Protein AF-A0A7C0XKU2-F1 (afdb_monomer_lite)

Sequence (41 aa):
MYIPEMTWEEVKEALREVEVAIVPVGSTEQHGLHLPLQSDT

pLDDT: mean 97.0, std 1.8, range [87.12, 98.44]

Radius of gyration: 15.75 Å; chains: 1; bounding box: 32×16×38 Å

Foldseek 3Di:
DPVVVDDPVVVVVVVVVDVDDDDQDFFQDDPDPPDHSRPGD

Structure (mmCIF, N/CA/C/O backbone):
data_AF-A0A7C0XKU2-F1
#
_entry.id   AF-A0A7C0XKU2-F1
#
loop_
_atom_site.group_PDB
_atom_site.id
_atom_site.type_symbol
_atom_site.label_atom_id
_atom_site.label_alt_id
_atom_site.label_comp_id
_atom_site.label_asym_id
_atom_site.label_entity_id
_atom_site.label_seq_id
_atom_site.pdbx_PDB_ins_code
_atom_site.Cartn_x
_atom_site.Cartn_y
_atom_site.Cartn_z
_atom_site.occupancy
_atom_site.B_iso_or_equiv
_atom_site.auth_seq_id
_atom_site.auth_comp_id
_atom_site.auth_asym_id
_atom_site.auth_atom_id
_atom_site.pdbx_PDB_model_num
ATOM 1 N N . MET A 1 1 ? -13.261 5.166 -0.100 1.00 87.12 1 MET A N 1
ATOM 2 C CA . MET A 1 1 ? -12.327 5.329 1.031 1.00 87.12 1 MET A CA 1
ATOM 3 C C . MET A 1 1 ? -10.938 4.993 0.542 1.00 87.12 1 MET A C 1
ATOM 5 O O . MET A 1 1 ? -10.771 3.918 -0.021 1.00 87.12 1 MET A O 1
ATOM 9 N N . TYR A 1 2 ? -9.982 5.901 0.718 1.00 95.00 2 TYR A N 1
ATOM 10 C CA . TYR A 1 2 ? -8.568 5.613 0.511 1.00 95.00 2 TYR A CA 1
ATOM 11 C C . TYR A 1 2 ? -7.888 5.685 1.878 1.00 95.00 2 TYR A C 1
ATOM 13 O O . TYR A 1 2 ? -7.723 6.763 2.438 1.00 95.00 2 TYR A O 1
ATOM 21 N N . ILE A 1 3 ? -7.588 4.515 2.447 1.00 96.06 3 ILE A N 1
ATOM 22 C CA . ILE A 1 3 ? -7.152 4.367 3.846 1.00 96.06 3 ILE A CA 1
ATOM 23 C C . ILE A 1 3 ? -5.947 5.265 4.199 1.00 96.06 3 ILE A C 1
ATOM 25 O O . ILE A 1 3 ? -5.968 5.839 5.284 1.00 96.06 3 ILE A O 1
ATOM 29 N N . PRO A 1 4 ? -4.931 5.455 3.327 1.00 96.56 4 PRO A N 1
ATOM 30 C CA . PRO A 1 4 ? -3.788 6.319 3.640 1.00 96.56 4 PRO A CA 1
ATOM 31 C C . PRO A 1 4 ? -4.114 7.802 3.874 1.00 96.56 4 PRO A C 1
ATOM 33 O O . PRO A 1 4 ? -3.289 8.510 4.440 1.00 96.56 4 PRO A O 1
ATOM 36 N N . GLU A 1 5 ? -5.284 8.278 3.445 1.00 98.12 5 GLU A N 1
ATOM 37 C CA . GLU A 1 5 ? -5.737 9.663 3.648 1.00 98.12 5 GLU A CA 1
ATOM 38 C C . GLU A 1 5 ? -6.668 9.825 4.860 1.00 98.12 5 GLU A C 1
ATOM 40 O O . GLU A 1 5 ? -7.116 10.934 5.141 1.00 98.12 5 GLU A O 1
ATOM 45 N N . MET A 1 6 ? -6.966 8.740 5.578 1.00 97.75 6 MET A N 1
ATOM 46 C CA . MET A 1 6 ? -7.883 8.736 6.719 1.00 97.75 6 MET A CA 1
ATOM 47 C C . MET A 1 6 ? -7.125 8.769 8.047 1.00 97.75 6 MET A C 1
ATOM 49 O O . MET A 1 6 ? -6.028 8.215 8.171 1.00 97.75 6 MET A O 1
ATOM 53 N N . THR A 1 7 ? -7.737 9.345 9.081 1.00 98.38 7 THR A N 1
ATOM 54 C CA . THR A 1 7 ? -7.271 9.119 10.454 1.00 98.38 7 THR A CA 1
ATOM 55 C C . THR A 1 7 ? -7.669 7.723 10.931 1.00 98.38 7 THR A C 1
ATOM 57 O O . THR A 1 7 ? -8.559 7.062 10.386 1.00 98.38 7 THR A O 1
ATOM 60 N N . TRP A 1 8 ? -7.023 7.245 11.992 1.00 97.75 8 TRP A N 1
ATOM 61 C CA . TRP A 1 8 ? -7.350 5.936 12.554 1.00 97.75 8 TRP A CA 1
ATOM 62 C C . TRP A 1 8 ? -8.775 5.894 13.144 1.00 97.75 8 TRP A C 1
ATOM 64 O O . TRP A 1 8 ? -9.407 4.837 13.122 1.00 97.75 8 TRP A O 1
ATOM 74 N N . GLU A 1 9 ? -9.303 7.018 13.645 1.00 98.44 9 GLU A N 1
ATOM 75 C CA . GLU A 1 9 ? -10.684 7.124 14.130 1.00 98.44 9 GLU A CA 1
ATOM 76 C C . GLU A 1 9 ? -11.698 6.939 12.996 1.00 98.44 9 GLU A C 1
ATOM 78 O O . GLU A 1 9 ? -12.682 6.219 13.163 1.00 98.44 9 GLU A O 1
ATOM 83 N N . GLU A 1 10 ? -11.441 7.543 11.83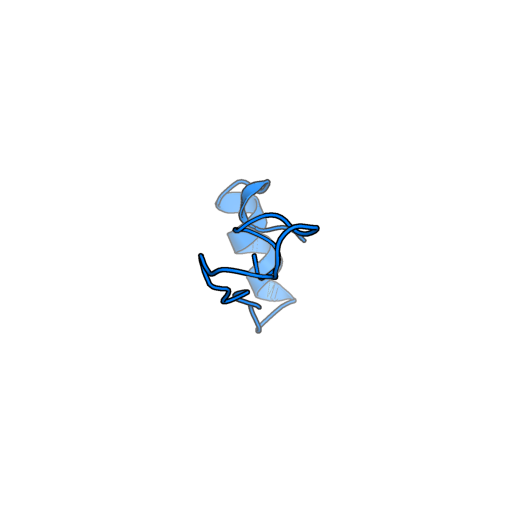6 1.00 97.94 10 GLU A N 1
ATOM 84 C CA . GLU A 1 10 ? -12.288 7.405 10.648 1.00 97.94 10 GLU A CA 1
ATOM 85 C C . GLU A 1 10 ? -12.284 5.961 10.131 1.00 97.94 10 GLU A C 1
ATOM 87 O O . GLU A 1 10 ? -13.338 5.416 9.801 1.00 97.94 10 GLU A O 1
ATOM 92 N N . VAL A 1 11 ? -11.117 5.301 10.124 1.00 97.31 11 VAL A N 1
ATOM 93 C CA . VAL A 1 11 ? -11.012 3.874 9.776 1.00 97.31 11 VAL A CA 1
ATOM 94 C C . VAL A 1 11 ? -11.793 3.014 10.772 1.00 97.31 11 VAL A C 1
ATOM 96 O O . VAL A 1 11 ? -12.512 2.103 10.367 1.00 97.31 11 VAL A O 1
ATOM 99 N N . LYS A 1 12 ? -11.705 3.311 12.073 1.00 97.38 12 LYS A N 1
ATOM 100 C CA . LYS A 1 12 ? -12.455 2.587 13.108 1.00 97.38 12 LYS A CA 1
ATOM 101 C C . LYS A 1 12 ? -13.968 2.689 12.908 1.00 97.38 12 LYS A C 1
ATOM 103 O O . LYS A 1 12 ? -14.661 1.701 13.138 1.00 97.38 12 LYS A O 1
ATOM 108 N N . GLU A 1 13 ? -14.474 3.849 12.497 1.00 98.00 13 GLU A N 1
ATOM 109 C CA . GLU A 1 13 ? -15.899 4.013 12.196 1.00 98.00 13 GLU A CA 1
ATOM 110 C C . GLU A 1 13 ? -16.294 3.244 10.930 1.00 98.00 13 GLU A C 1
ATOM 112 O O . GLU A 1 13 ? -17.294 2.530 10.930 1.00 98.00 13 GLU A O 1
ATOM 117 N N . ALA A 1 14 ? -15.469 3.304 9.881 1.00 96.44 14 ALA A N 1
ATOM 118 C CA . ALA A 1 14 ? -15.717 2.605 8.621 1.00 96.44 14 ALA A CA 1
ATOM 119 C C . ALA A 1 14 ? -15.837 1.078 8.773 1.00 96.44 14 ALA A C 1
ATOM 121 O O . ALA A 1 14 ? -16.630 0.453 8.067 1.00 96.44 14 ALA A O 1
ATOM 122 N N . LEU A 1 15 ? -15.106 0.480 9.720 1.00 96.62 15 LEU A N 1
ATOM 123 C CA . LEU A 1 15 ? -15.158 -0.960 10.017 1.00 96.62 15 LEU A CA 1
ATOM 124 C C . LEU A 1 15 ? -16.526 -1.452 10.526 1.00 96.62 15 LEU A C 1
ATOM 126 O O . LEU A 1 15 ? -16.729 -2.657 10.643 1.00 96.62 15 LEU A O 1
ATOM 130 N N . ARG A 1 16 ? -17.466 -0.554 10.848 1.00 97.44 16 ARG A N 1
ATOM 131 C CA . ARG A 1 16 ? -18.846 -0.921 11.212 1.00 97.44 16 ARG A CA 1
ATOM 132 C C . ARG A 1 16 ? -19.698 -1.309 10.007 1.00 97.44 16 ARG A C 1
ATOM 134 O O . ARG A 1 16 ? -20.609 -2.114 10.156 1.00 97.44 16 ARG A O 1
ATOM 141 N N . GLU A 1 17 ? -19.394 -0.738 8.845 1.00 97.38 17 GLU A N 1
ATOM 142 C CA . GLU A 1 17 ? -20.165 -0.897 7.604 1.00 97.38 17 GLU A CA 1
ATOM 143 C C . GLU A 1 17 ? -19.383 -1.676 6.531 1.00 97.38 17 GLU A C 1
ATOM 145 O O . GLU A 1 17 ? -19.963 -2.158 5.559 1.00 97.38 17 GLU A O 1
ATOM 150 N N . VAL A 1 18 ? -18.057 -1.789 6.678 1.00 96.06 18 VAL A N 1
ATOM 151 C CA . VAL A 1 18 ? -17.161 -2.410 5.695 1.00 96.06 18 VAL A CA 1
ATOM 152 C C . VAL A 1 18 ? -16.286 -3.474 6.349 1.00 96.06 18 VAL A C 1
ATOM 154 O O . VAL A 1 18 ? -15.550 -3.198 7.291 1.00 96.06 18 VAL A O 1
ATOM 157 N N . GLU A 1 19 ? -16.308 -4.680 5.781 1.00 96.12 19 GLU A N 1
ATOM 158 C CA . GLU A 1 19 ? -15.568 -5.844 6.295 1.00 96.12 19 GLU A CA 1
ATOM 159 C C . GLU A 1 19 ? -14.341 -6.222 5.444 1.00 96.12 19 GLU A C 1
ATOM 161 O O . GLU A 1 19 ? -13.557 -7.088 5.827 1.00 96.12 19 GLU A O 1
ATOM 166 N N . VAL A 1 20 ? -14.160 -5.591 4.277 1.00 96.44 20 VAL A N 1
ATOM 167 C CA . VAL A 1 20 ? -13.121 -5.954 3.298 1.00 96.44 20 VAL A CA 1
ATOM 168 C C . VAL A 1 20 ? -12.211 -4.766 3.001 1.00 96.44 20 VAL A C 1
ATOM 170 O O . VAL A 1 20 ? -12.681 -3.677 2.676 1.00 96.44 20 VAL A O 1
ATOM 173 N N . ALA A 1 21 ? -10.899 -5.006 3.038 1.00 95.88 21 ALA A N 1
ATOM 174 C CA . ALA A 1 21 ? -9.880 -4.081 2.552 1.00 95.88 21 ALA A CA 1
ATOM 175 C C . ALA A 1 21 ? -9.243 -4.611 1.259 1.00 95.88 21 ALA A C 1
ATOM 177 O O . ALA A 1 21 ? -9.019 -5.813 1.113 1.00 95.88 21 ALA A O 1
ATOM 178 N N . ILE A 1 22 ? -8.925 -3.705 0.334 1.00 97.12 22 ILE A N 1
ATOM 179 C CA . ILE A 1 22 ? -8.187 -4.015 -0.894 1.00 97.12 22 ILE A CA 1
ATOM 180 C C . ILE A 1 22 ? -6.752 -3.535 -0.709 1.00 97.12 22 ILE A C 1
ATOM 182 O O . ILE A 1 22 ? -6.524 -2.366 -0.403 1.00 97.12 22 ILE A O 1
ATOM 186 N N . VAL A 1 23 ? -5.796 -4.437 -0.920 1.00 97.31 23 VAL A N 1
ATOM 187 C CA . VAL A 1 23 ? -4.367 -4.119 -0.916 1.00 97.31 23 VAL A CA 1
ATOM 188 C C . VAL A 1 23 ? -3.858 -4.270 -2.348 1.00 97.31 23 VAL A C 1
ATOM 190 O O . VAL A 1 23 ? -3.749 -5.407 -2.814 1.00 97.31 23 VAL A O 1
ATOM 193 N N . PRO A 1 24 ? -3.594 -3.170 -3.077 1.00 96.56 24 PRO A N 1
ATOM 194 C CA . PRO A 1 24 ? -2.948 -3.273 -4.376 1.00 96.56 24 PRO A CA 1
ATOM 195 C C . PRO A 1 24 ? -1.532 -3.826 -4.190 1.00 96.56 24 PRO A C 1
ATOM 197 O O . PRO A 1 24 ? -0.810 -3.435 -3.270 1.00 96.56 24 PRO A O 1
ATOM 200 N N . VAL A 1 25 ? -1.153 -4.760 -5.056 1.00 97.50 25 VAL A N 1
ATOM 201 C CA . VAL A 1 25 ? 0.184 -5.354 -5.094 1.00 97.50 25 VAL A CA 1
ATOM 202 C C . VAL A 1 25 ? 0.710 -5.178 -6.507 1.00 97.50 25 VAL A C 1
ATOM 204 O O . VAL A 1 25 ? 0.116 -5.700 -7.448 1.00 97.50 25 VAL A O 1
ATOM 207 N N . GLY A 1 26 ? 1.805 -4.435 -6.621 1.00 96.75 26 GLY A N 1
ATOM 208 C CA . GLY A 1 26 ? 2.488 -4.154 -7.878 1.00 96.75 26 GLY A CA 1
ATOM 209 C C . GLY A 1 26 ? 3.912 -4.699 -7.911 1.00 96.75 26 GLY A C 1
ATOM 210 O O . GLY A 1 26 ? 4.307 -5.536 -7.094 1.00 96.75 26 GLY A O 1
ATOM 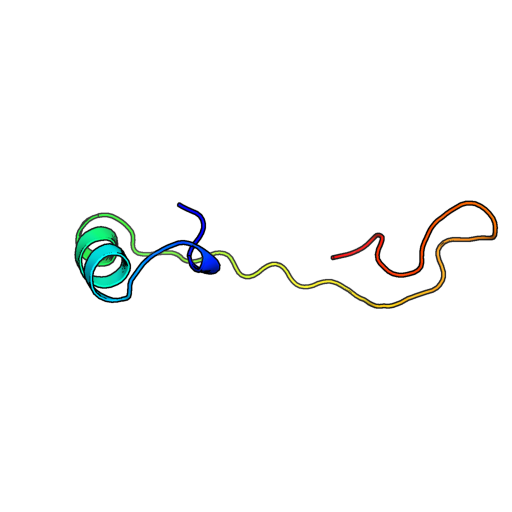211 N N . SER A 1 27 ? 4.691 -4.177 -8.852 1.00 97.69 27 SER A N 1
ATOM 212 C CA . SER A 1 27 ? 6.096 -4.506 -9.093 1.00 97.69 27 SER A CA 1
ATOM 213 C C . SER A 1 27 ? 6.874 -3.238 -9.458 1.00 97.69 27 SER A C 1
ATOM 215 O O . SER A 1 27 ? 6.305 -2.243 -9.906 1.00 97.69 27 SER A O 1
AT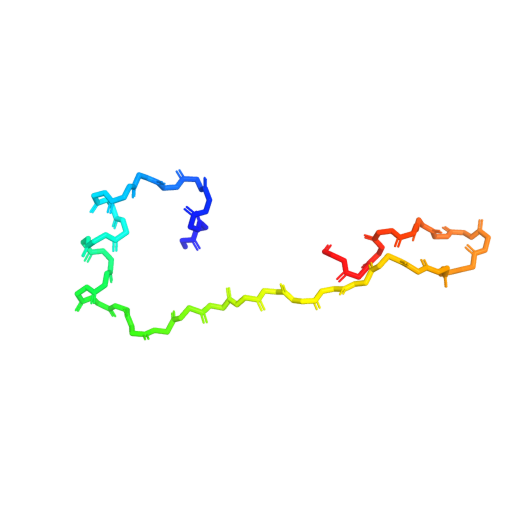OM 217 N N . THR A 1 28 ? 8.193 -3.288 -9.282 1.00 98.06 28 THR A N 1
ATOM 218 C CA . THR A 1 28 ? 9.114 -2.322 -9.889 1.00 98.06 28 THR A CA 1
ATOM 219 C C . THR A 1 28 ? 9.893 -3.061 -10.968 1.00 98.06 28 THR A C 1
ATOM 221 O O . THR A 1 28 ? 10.887 -3.727 -10.669 1.00 98.06 28 THR A O 1
ATOM 224 N N . GLU A 1 29 ? 9.451 -2.965 -12.220 1.00 98.12 29 GLU A N 1
ATOM 225 C CA . GLU A 1 29 ? 9.985 -3.779 -13.318 1.00 98.12 29 GLU A CA 1
ATOM 226 C C . GLU A 1 29 ? 10.058 -3.032 -14.651 1.00 98.12 29 GLU A C 1
ATOM 228 O O . GLU A 1 29 ? 9.546 -1.931 -14.802 1.00 98.12 29 GLU A O 1
ATOM 233 N N . GLN A 1 30 ? 10.752 -3.607 -15.635 1.00 98.00 30 GLN A N 1
ATOM 234 C CA . GLN A 1 30 ? 10.965 -2.966 -16.933 1.00 98.00 30 GLN A CA 1
ATOM 235 C C . GLN A 1 30 ? 9.750 -3.175 -17.857 1.00 98.00 30 GLN A C 1
ATOM 237 O O . GLN A 1 30 ? 9.402 -4.309 -18.169 1.00 98.00 30 GLN A O 1
ATOM 242 N N . HIS A 1 31 ? 9.172 -2.083 -18.375 1.00 98.25 31 HIS A N 1
ATOM 243 C CA . HIS A 1 31 ? 7.978 -2.088 -19.249 1.00 98.25 31 HIS A CA 1
ATOM 244 C C . HIS A 1 31 ? 8.263 -1.647 -20.703 1.00 98.25 31 HIS A C 1
ATOM 246 O O . HIS A 1 31 ? 7.383 -1.279 -21.477 1.00 98.25 31 HIS A O 1
ATOM 252 N N . GLY A 1 32 ? 9.525 -1.708 -21.121 1.00 97.81 32 GLY A N 1
ATOM 253 C CA . GLY A 1 32 ? 10.004 -1.309 -22.443 1.00 97.81 32 GLY A CA 1
ATOM 254 C C . GLY A 1 32 ? 10.528 0.121 -22.442 1.00 97.81 32 GLY A C 1
ATOM 255 O O . GLY A 1 32 ? 10.332 0.874 -21.497 1.00 97.81 32 GLY A O 1
ATOM 256 N N . LEU A 1 33 ? 11.162 0.532 -23.545 1.00 97.12 33 LEU A N 1
ATOM 257 C CA . LEU A 1 33 ? 11.790 1.862 -23.659 1.00 97.12 33 LEU A CA 1
ATOM 258 C C . LEU A 1 33 ? 10.810 3.045 -23.548 1.00 97.12 33 LEU A C 1
ATOM 260 O O . LEU A 1 33 ? 11.241 4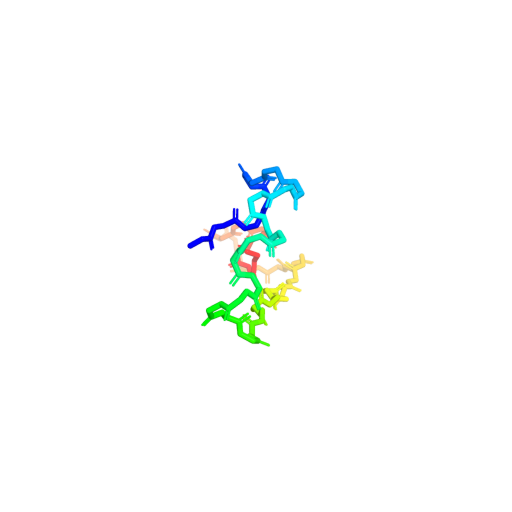.193 -23.511 1.00 97.12 33 LEU A O 1
ATOM 264 N N . HIS A 1 34 ? 9.507 2.775 -23.555 1.00 97.38 34 HIS A N 1
ATOM 265 C CA . HIS A 1 34 ? 8.447 3.773 -23.638 1.00 97.38 34 HIS A CA 1
ATOM 266 C C . HIS A 1 34 ? 7.618 3.892 -22.354 1.00 97.38 34 HIS A C 1
ATOM 268 O O . HIS A 1 34 ? 6.781 4.790 -22.284 1.00 97.38 34 HIS A O 1
ATOM 274 N N . LEU A 1 35 ? 7.834 3.023 -21.355 1.00 97.94 35 LEU A N 1
ATOM 275 C CA . LEU A 1 35 ? 7.059 3.020 -20.114 1.00 97.94 35 LEU A CA 1
ATOM 276 C C . LEU A 1 35 ? 7.949 3.097 -18.863 1.00 97.94 35 LEU A C 1
ATOM 278 O O . LEU A 1 35 ? 9.060 2.561 -18.861 1.00 97.94 35 LEU A O 1
ATOM 282 N N . PRO A 1 36 ? 7.475 3.760 -17.790 1.00 98.12 36 PRO A N 1
ATOM 283 C CA . PRO A 1 36 ? 8.184 3.818 -16.517 1.00 98.12 36 PRO A CA 1
ATOM 284 C C . PRO A 1 36 ? 8.251 2.463 -15.808 1.00 98.12 36 PRO A C 1
ATOM 286 O O . PRO A 1 36 ? 7.418 1.584 -16.022 1.00 98.12 36 PRO A O 1
ATOM 289 N N . LEU A 1 37 ? 9.190 2.352 -14.865 1.00 98.00 37 LEU A N 1
ATOM 290 C CA . LEU A 1 37 ? 9.347 1.149 -14.041 1.00 98.00 37 LEU A CA 1
ATOM 291 C C . LEU A 1 37 ? 8.192 0.900 -13.060 1.00 98.00 37 LEU A C 1
ATOM 293 O O . LEU A 1 37 ? 8.036 -0.200 -12.548 1.00 98.00 37 LEU A O 1
ATOM 297 N N . GLN A 1 38 ? 7.415 1.941 -12.766 1.00 97.56 38 GLN A N 1
ATOM 298 C CA . GLN A 1 38 ? 6.344 1.926 -11.773 1.00 97.56 38 GLN A CA 1
ATOM 299 C C . GLN A 1 38 ? 4.967 1.809 -12.443 1.00 97.56 38 GLN A C 1
ATOM 301 O O . GLN A 1 38 ? 4.002 2.426 -12.008 1.00 97.56 38 GLN A O 1
ATOM 306 N N . SER A 1 39 ? 4.886 1.088 -13.560 1.00 97.38 39 SER A N 1
ATOM 307 C CA . SER A 1 39 ? 3.617 0.936 -14.282 1.00 97.38 39 SER A CA 1
ATOM 308 C C . SER A 1 39 ? 2.639 0.002 -13.554 1.00 97.38 39 SER A C 1
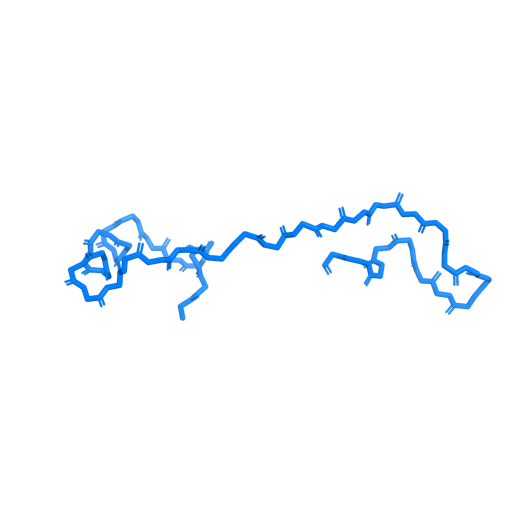ATOM 310 O O . SER A 1 39 ? 1.437 0.110 -13.772 1.00 97.38 39 SER A O 1
ATOM 312 N N . ASP A 1 40 ? 3.143 -0.861 -12.666 1.00 97.88 40 ASP A N 1
ATOM 313 C CA . ASP A 1 40 ? 2.351 -1.882 -11.967 1.00 97.88 40 ASP A CA 1
ATOM 314 C C . ASP A 1 40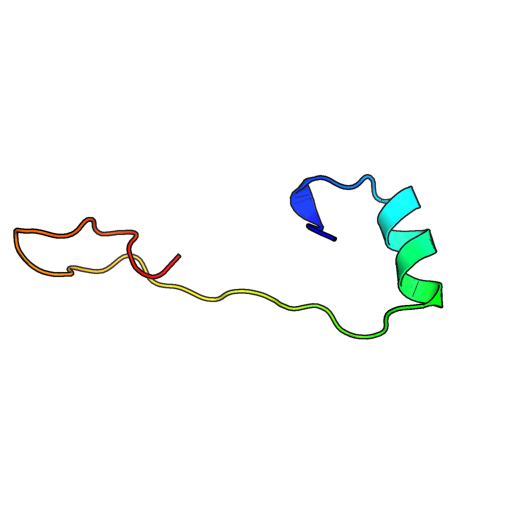 ? 1.848 -1.456 -10.578 1.00 97.88 40 ASP A C 1
ATOM 316 O O . ASP A 1 40 ? 1.157 -2.240 -9.926 1.00 97.88 40 ASP A O 1
ATOM 320 N N . THR A 1 41 ? 2.218 -0.261 -10.100 1.00 94.38 41 THR A N 1
ATOM 321 C CA . THR A 1 41 ? 1.861 0.240 -8.757 1.00 94.38 41 THR A CA 1
ATOM 322 C C . THR A 1 41 ? 0.642 1.146 -8.786 1.00 94.38 41 THR A C 1
ATOM 324 O O . THR A 1 41 ? 0.626 2.088 -9.610 1.00 94.38 41 THR A O 1
#

Secondary structure (DSSP, 8-state):
--GGGS-HHHHHHHTTT---------------TTS-TTTT-